Protein AF-A0A956ZXC5-F1 (afdb_monomer)

Nearest PDB structures (foldseek):
  2x1i-assembly1_A  TM=9.689E-01  e=2.157E-04  Thermus brockianus
  1esw-assembly1_A  TM=9.624E-01  e=3.151E-04  Thermus aquaticus
  5jiw-assembly1_A  TM=9.711E-01  e=5.926E-04  Thermus aquaticus
  2oww-assembly1_A  TM=9.751E-01  e=6.724E-04  Thermus thermophilus
  6m6t-assembly8_H  TM=9.619E-01  e=6.964E-03  Streptococcus agalactiae

Secondary structure (DSSP, 8-state):
-HHHHHHHHHHSS-S-----HHHHTT--GGG-S--TT-SSS-S-----GGGS-TTHHHHHHHHHHHTT---SS-PPPBTTB------TT--

Radius of gyration: 16.58 Å; Cα contacts (8 Å, |Δi|>4): 41; chains: 1; bounding box: 31×28×49 Å

Sequence (91 aa):
IAWEFMRLAFSSVADMALVPLQDVLGLGSEARMNTPGEAAGNWSWRFTWQDVPYWIAPQLKDMAEVYGRIVLEKAKDTPYRQSTVGDESQA

Foldseek 3Di:
DLVVVQLVQLQDPDPDRDHDVCSLLPHDPLQAQDDPPDPDDHNPHDDDVVSPDPVSVVVVVVSCVVSVNDDPDDDDDDPVRDDPPPDPPPD

pLDDT: mean 88.26, std 16.5, range [34.72, 98.38]

Solvent-accessible surface area (backbone atoms only — not comparable to full-atom values): 6189 Å² total; per-residue (Å²): 110,51,65,60,54,49,51,52,50,46,65,43,92,61,95,72,73,86,76,61,70,48,43,77,68,63,57,62,78,90,54,51,46,71,58,90,92,58,94,68,89,51,76,70,62,80,87,56,77,88,72,55,60,84,61,52,62,60,54,52,49,53,53,28,53,78,48,68,68,62,75,87,63,83,76,75,69,47,103,90,42,75,79,81,74,69,73,81,87,78,123

Mean predicted aligned error: 7.54 Å

Structure (mmCIF, N/CA/C/O backbone):
data_AF-A0A956ZXC5-F1
#
_entry.id   AF-A0A956ZXC5-F1
#
loop_
_atom_site.group_PDB
_atom_site.id
_atom_site.type_symbol
_atom_site.label_atom_id
_atom_site.label_alt_id
_atom_site.label_comp_id
_atom_site.label_asym_id
_atom_site.label_entity_id
_atom_site.label_seq_id
_atom_site.pdbx_PDB_ins_code
_atom_site.Cartn_x
_atom_site.Cartn_y
_atom_site.Cartn_z
_atom_site.occupancy
_atom_site.B_iso_or_equiv
_atom_site.auth_seq_id
_atom_site.auth_comp_id
_atom_site.auth_asym_id
_atom_site.auth_atom_id
_atom_site.pdbx_PDB_model_num
ATOM 1 N N . ILE A 1 1 ? -6.678 5.893 -9.116 1.00 91.12 1 ILE A N 1
ATOM 2 C CA . ILE A 1 1 ? -7.433 4.616 -9.053 1.00 91.12 1 ILE A CA 1
ATOM 3 C C . ILE A 1 1 ? -6.929 3.682 -7.948 1.00 91.12 1 ILE A C 1
ATOM 5 O O . ILE A 1 1 ? -7.769 3.094 -7.286 1.00 91.12 1 ILE A O 1
ATOM 9 N N . ALA A 1 2 ? -5.613 3.581 -7.696 1.00 96.25 2 ALA A N 1
ATOM 10 C CA . ALA A 1 2 ? -5.039 2.714 -6.654 1.00 96.25 2 ALA A CA 1
ATOM 11 C C . ALA A 1 2 ? -5.748 2.837 -5.288 1.00 96.25 2 ALA A C 1
ATOM 13 O O . ALA A 1 2 ? -6.258 1.850 -4.768 1.00 96.25 2 ALA A O 1
ATOM 14 N N . TRP A 1 3 ? -5.911 4.062 -4.781 1.00 96.62 3 TRP A N 1
ATOM 15 C CA . TRP A 1 3 ? -6.600 4.328 -3.512 1.00 96.62 3 TRP A CA 1
ATOM 16 C C . TRP A 1 3 ? -8.071 3.880 -3.471 1.00 96.62 3 TRP A C 1
ATOM 18 O O . TRP A 1 3 ? -8.552 3.486 -2.413 1.00 96.62 3 TRP A O 1
ATOM 28 N N . GLU A 1 4 ? -8.781 3.865 -4.602 1.00 97.81 4 GLU A N 1
ATOM 29 C CA . GLU A 1 4 ? -10.155 3.345 -4.654 1.00 97.81 4 GLU A CA 1
ATOM 30 C C . GLU A 1 4 ? -10.175 1.816 -4.529 1.00 97.81 4 GLU A C 1
ATOM 32 O O . GLU A 1 4 ? -10.981 1.262 -3.784 1.00 97.81 4 GLU A O 1
ATOM 37 N N . PHE A 1 5 ? -9.234 1.116 -5.172 1.00 97.88 5 PHE A N 1
ATOM 38 C CA . PHE A 1 5 ? -9.084 -0.330 -4.986 1.00 97.88 5 PHE A CA 1
ATOM 39 C C . PHE A 1 5 ? -8.614 -0.692 -3.576 1.00 97.88 5 PHE A C 1
ATOM 41 O O . PHE A 1 5 ? -9.067 -1.692 -3.025 1.00 97.88 5 PHE A O 1
ATOM 48 N N . MET A 1 6 ? -7.775 0.140 -2.955 1.00 97.81 6 MET A N 1
ATOM 49 C CA . MET A 1 6 ? -7.403 -0.018 -1.548 1.00 97.81 6 MET A CA 1
ATOM 50 C C . MET A 1 6 ? -8.622 0.099 -0.631 1.00 97.81 6 MET A C 1
ATOM 52 O O . MET A 1 6 ? -8.803 -0.750 0.238 1.00 97.81 6 MET A O 1
ATOM 56 N N . ARG A 1 7 ? -9.501 1.088 -0.854 1.00 97.50 7 ARG A N 1
ATOM 57 C CA . ARG A 1 7 ? -10.767 1.211 -0.109 1.00 97.50 7 ARG A CA 1
ATOM 58 C C . ARG A 1 7 ? -11.647 -0.028 -0.277 1.00 97.50 7 ARG A C 1
ATOM 60 O O . ARG A 1 7 ? -12.183 -0.510 0.714 1.00 97.50 7 ARG A O 1
ATOM 67 N N . LEU A 1 8 ? -11.755 -0.574 -1.491 1.00 97.75 8 LEU A N 1
ATOM 68 C CA . LEU A 1 8 ? -12.505 -1.812 -1.749 1.00 97.75 8 LEU A CA 1
ATOM 69 C C . LEU A 1 8 ? -11.885 -3.036 -1.056 1.00 97.75 8 LEU A C 1
ATOM 71 O O . LEU A 1 8 ? -12.604 -3.864 -0.502 1.00 97.75 8 LEU A O 1
ATOM 75 N N . ALA A 1 9 ? -10.556 -3.151 -1.049 1.00 97.62 9 ALA A N 1
ATOM 76 C CA . ALA A 1 9 ? -9.871 -4.211 -0.314 1.00 97.62 9 ALA A CA 1
ATOM 77 C C . ALA A 1 9 ? -10.141 -4.086 1.193 1.00 97.62 9 ALA A C 1
ATOM 79 O O . ALA A 1 9 ? -10.466 -5.075 1.855 1.00 97.62 9 ALA A O 1
ATOM 80 N N . PHE A 1 10 ? -10.079 -2.862 1.724 1.00 97.50 10 PHE A N 1
ATOM 81 C CA . PHE A 1 10 ? -10.331 -2.595 3.133 1.00 97.50 10 PHE A CA 1
ATOM 82 C C . PHE A 1 10 ? -11.800 -2.833 3.514 1.00 97.50 10 PHE A C 1
ATOM 84 O O . PHE A 1 10 ? -12.049 -3.372 4.586 1.00 97.50 10 PHE A O 1
ATOM 91 N N . SER A 1 11 ? -12.767 -2.537 2.647 1.00 97.81 11 SER A N 1
ATOM 92 C CA . SER A 1 11 ? -14.192 -2.760 2.931 1.00 97.81 11 SER A CA 1
ATOM 93 C C . SER A 1 11 ? -14.651 -4.217 2.798 1.00 97.81 11 SER A C 1
ATOM 95 O O . SER A 1 11 ? -15.782 -4.541 3.158 1.00 97.81 11 SER A O 1
ATOM 97 N N . SER A 1 12 ? -13.799 -5.101 2.272 1.00 97.75 12 SER A N 1
ATOM 98 C CA . SER A 1 12 ? -14.131 -6.515 2.077 1.00 97.75 12 SER A CA 1
ATOM 99 C C . SER A 1 12 ? -14.278 -7.293 3.393 1.00 97.75 12 SER A C 1
ATOM 101 O O . SER A 1 12 ? -13.773 -6.887 4.438 1.00 97.75 12 SER A O 1
ATOM 103 N N . VAL A 1 13 ? -14.900 -8.475 3.323 1.00 97.06 13 VAL A N 1
ATOM 104 C CA . VAL A 1 13 ? -15.035 -9.415 4.455 1.00 97.06 1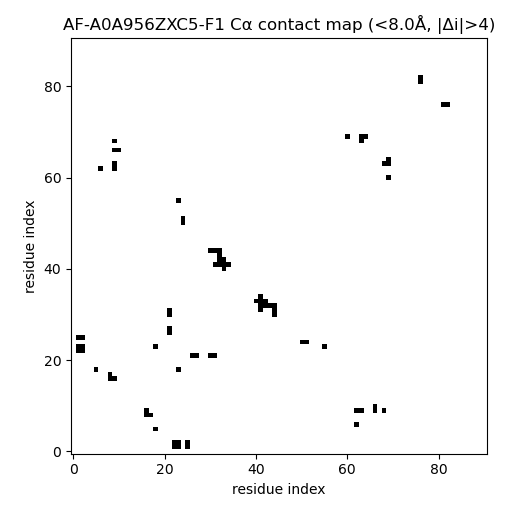3 VAL A CA 1
ATOM 105 C C . VAL A 1 13 ? -13.780 -10.261 4.716 1.00 97.06 13 VAL A C 1
ATOM 107 O O . VAL A 1 13 ? -13.811 -11.150 5.557 1.00 97.06 13 VAL A O 1
ATOM 110 N N . ALA A 1 14 ? -12.684 -10.036 3.983 1.00 96.94 14 ALA A N 1
ATOM 111 C CA . ALA A 1 14 ? -11.449 -10.790 4.175 1.00 96.94 14 ALA A CA 1
ATOM 112 C C . ALA A 1 14 ? -10.789 -10.452 5.522 1.00 96.94 14 ALA A C 1
ATOM 114 O O . ALA A 1 14 ? -10.666 -9.272 5.876 1.00 96.94 14 ALA A O 1
ATOM 115 N N . ASP A 1 15 ? -10.281 -11.479 6.211 1.00 93.56 15 ASP A N 1
ATOM 116 C CA . ASP A 1 15 ? -9.599 -11.344 7.507 1.00 93.56 15 ASP A CA 1
ATOM 117 C C . ASP A 1 15 ? -8.384 -10.405 7.438 1.00 93.56 15 ASP A C 1
ATOM 119 O O . ASP A 1 15 ? -8.090 -9.670 8.381 1.00 93.56 15 ASP A O 1
ATOM 123 N N . MET A 1 16 ? -7.685 -10.384 6.299 1.00 93.62 16 MET A N 1
ATOM 124 C CA . MET A 1 16 ? -6.500 -9.560 6.074 1.00 93.62 16 MET A CA 1
ATOM 125 C C . MET A 1 16 ? -6.593 -8.817 4.739 1.00 93.62 16 MET A C 1
ATOM 127 O O . MET A 1 16 ? -6.873 -9.418 3.704 1.00 93.62 16 MET A O 1
ATOM 131 N N . ALA A 1 17 ? -6.297 -7.516 4.765 1.00 95.69 17 ALA A N 1
ATOM 132 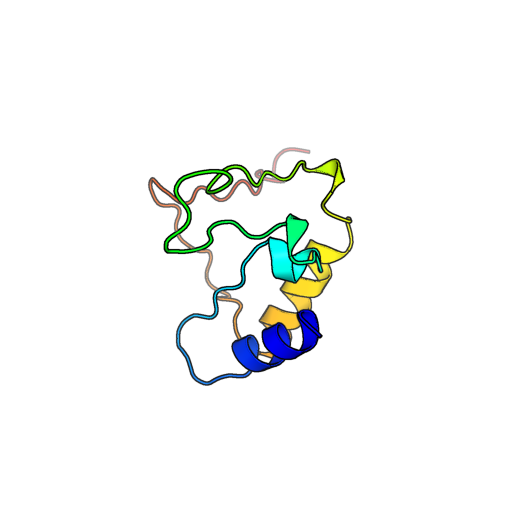C CA . ALA A 1 17 ? -6.109 -6.692 3.576 1.00 95.69 17 ALA A CA 1
ATOM 133 C C . ALA A 1 17 ? -4.632 -6.287 3.477 1.00 95.69 17 ALA A C 1
ATOM 135 O O . ALA A 1 17 ? -4.083 -5.697 4.407 1.00 95.69 17 ALA A O 1
ATOM 136 N N . LEU A 1 18 ? -3.994 -6.617 2.355 1.00 95.69 18 LEU A N 1
ATOM 137 C CA . LEU A 1 18 ? -2.602 -6.281 2.059 1.00 95.69 18 LEU A CA 1
ATOM 138 C C . LEU A 1 18 ? -2.556 -5.393 0.821 1.00 95.69 18 LEU A C 1
ATOM 140 O O . LEU A 1 18 ? -3.241 -5.665 -0.163 1.00 95.69 18 LEU A O 1
ATOM 144 N N . VAL A 1 19 ? -1.737 -4.346 0.874 1.00 97.12 19 VAL A N 1
ATOM 145 C CA . VAL A 1 19 ? -1.575 -3.380 -0.215 1.00 97.12 19 VAL A CA 1
ATOM 146 C C . VAL A 1 19 ? -0.078 -3.178 -0.479 1.00 97.12 19 VAL A C 1
ATOM 148 O O . VAL A 1 19 ? 0.667 -2.937 0.475 1.00 97.12 19 VAL A O 1
ATOM 151 N N . PRO A 1 20 ? 0.386 -3.265 -1.737 1.00 97.69 20 PRO A N 1
ATOM 152 C CA . PRO A 1 20 ? 1.748 -2.900 -2.113 1.00 97.69 20 PRO A CA 1
ATOM 153 C C . PRO A 1 20 ? 2.051 -1.432 -1.799 1.00 97.69 20 PRO A C 1
ATOM 155 O O . PRO A 1 20 ? 1.233 -0.548 -2.046 1.00 97.69 20 PRO A O 1
ATOM 158 N N . LEU A 1 21 ? 3.263 -1.137 -1.327 1.00 98.06 21 LEU A N 1
ATOM 159 C CA . LEU A 1 21 ? 3.671 0.249 -1.071 1.00 98.06 21 LEU A CA 1
ATOM 160 C C . LEU A 1 21 ? 3.619 1.108 -2.351 1.00 98.06 21 LEU A C 1
ATOM 162 O O . LEU A 1 21 ? 3.324 2.294 -2.274 1.00 98.06 21 LEU A O 1
ATOM 166 N N . GLN A 1 22 ? 3.823 0.515 -3.529 1.00 98.12 22 GLN A N 1
ATOM 167 C CA . GLN A 1 22 ? 3.662 1.193 -4.817 1.00 98.12 22 GLN A CA 1
ATOM 168 C C . GLN A 1 22 ? 2.260 1.788 -5.012 1.00 98.12 22 GLN A C 1
ATOM 170 O O . GLN A 1 22 ? 2.146 2.914 -5.491 1.00 98.12 22 GLN A O 1
ATOM 175 N N . ASP A 1 23 ? 1.209 1.064 -4.610 1.00 98.12 23 ASP A N 1
ATOM 176 C CA . ASP A 1 23 ? -0.182 1.522 -4.724 1.00 98.12 23 ASP A CA 1
ATOM 177 C C . ASP A 1 23 ? -0.480 2.639 -3.718 1.00 98.12 23 ASP A C 1
ATOM 179 O O . ASP A 1 23 ? -1.135 3.626 -4.059 1.00 98.12 23 ASP A O 1
ATOM 183 N N . VAL A 1 24 ? 0.067 2.522 -2.502 1.00 97.81 24 VAL A N 1
ATOM 184 C CA . VAL A 1 24 ? -0.009 3.562 -1.463 1.00 97.81 24 VAL A CA 1
ATOM 185 C C . VAL A 1 24 ? 0.621 4.869 -1.958 1.00 97.81 24 VAL A C 1
ATOM 187 O O . VAL A 1 24 ? 0.045 5.944 -1.785 1.00 97.81 24 VAL A O 1
ATOM 190 N N . LEU A 1 25 ? 1.778 4.769 -2.617 1.00 97.38 25 LEU A N 1
ATOM 191 C CA . LEU A 1 25 ? 2.502 5.892 -3.216 1.00 97.38 25 LEU A CA 1
ATOM 192 C C . LEU A 1 25 ? 1.901 6.355 -4.556 1.00 97.38 25 LEU A C 1
ATOM 194 O O . LEU A 1 25 ? 2.293 7.399 -5.071 1.00 97.38 25 LEU A O 1
ATOM 198 N N . GLY A 1 26 ? 0.943 5.612 -5.119 1.00 96.69 26 GLY A N 1
ATOM 199 C CA . GLY A 1 26 ? 0.291 5.939 -6.387 1.00 96.69 26 GLY A CA 1
ATOM 200 C C . GLY A 1 26 ? 1.214 5.864 -7.608 1.00 96.69 26 GLY A C 1
ATOM 201 O O . GLY A 1 26 ? 1.003 6.610 -8.563 1.00 96.69 26 GLY A O 1
ATOM 202 N N . LEU A 1 27 ? 2.232 5.000 -7.571 1.00 97.62 27 LEU A N 1
ATOM 203 C CA . LEU A 1 27 ? 3.232 4.863 -8.633 1.00 97.62 27 LEU A CA 1
ATOM 204 C C . LEU A 1 27 ? 2.701 4.066 -9.834 1.00 97.62 27 LEU A C 1
ATOM 206 O O . LEU A 1 27 ? 1.767 3.269 -9.721 1.00 97.62 27 LEU A O 1
ATOM 210 N N . GLY A 1 28 ? 3.309 4.286 -10.998 1.00 96.94 28 GLY A N 1
ATOM 211 C CA . GLY A 1 28 ? 2.985 3.609 -12.245 1.00 96.94 28 GLY A CA 1
ATOM 212 C C . GLY A 1 28 ? 3.790 2.327 -12.478 1.00 96.94 28 GLY A C 1
ATOM 213 O O . GLY A 1 28 ? 4.303 1.677 -11.564 1.00 96.94 28 GLY A O 1
ATOM 214 N N . SER A 1 29 ? 3.896 1.936 -13.751 1.00 96.81 29 SER A N 1
ATOM 215 C CA . SER A 1 29 ? 4.562 0.685 -14.154 1.00 96.81 29 SER A CA 1
ATOM 216 C C . SER A 1 29 ? 6.074 0.693 -13.911 1.00 96.81 29 SER A C 1
ATOM 218 O O . SER A 1 29 ? 6.670 -0.374 -13.800 1.00 96.81 29 SER A O 1
ATOM 220 N N . GLU A 1 30 ? 6.686 1.867 -13.776 1.00 96.31 30 GLU A N 1
ATOM 221 C CA . GLU A 1 30 ? 8.089 2.045 -13.397 1.00 96.31 30 GLU A CA 1
ATOM 222 C C . GLU A 1 30 ? 8.415 1.481 -12.007 1.00 96.31 30 GLU A C 1
ATOM 224 O O . GLU A 1 30 ? 9.563 1.140 -11.733 1.00 96.31 30 GLU A O 1
ATOM 229 N N . ALA A 1 31 ? 7.408 1.340 -11.140 1.00 97.81 31 ALA A N 1
ATOM 230 C CA . ALA A 1 31 ? 7.560 0.786 -9.801 1.00 97.81 31 ALA A CA 1
ATOM 231 C C . ALA A 1 31 ? 7.254 -0.719 -9.717 1.00 97.81 31 ALA A C 1
ATOM 233 O O . ALA A 1 31 ? 7.252 -1.305 -8.627 1.00 97.81 31 ALA A O 1
ATOM 234 N N . ARG A 1 32 ? 6.978 -1.372 -10.854 1.00 97.81 32 ARG A N 1
ATOM 235 C CA . ARG A 1 32 ? 6.650 -2.798 -10.887 1.00 97.81 32 ARG A CA 1
ATOM 236 C C . ARG A 1 32 ? 7.805 -3.621 -10.314 1.00 97.81 32 ARG A C 1
ATOM 238 O O . ARG A 1 32 ? 8.927 -3.571 -10.803 1.00 97.81 32 ARG A O 1
ATOM 245 N N . MET A 1 33 ? 7.498 -4.438 -9.306 1.00 98.38 33 MET A N 1
ATOM 246 C CA . MET A 1 33 ? 8.503 -5.280 -8.655 1.00 98.38 33 MET A CA 1
ATOM 247 C C . MET A 1 33 ? 8.972 -6.434 -9.551 1.00 98.38 33 MET A C 1
ATOM 249 O O . MET A 1 33 ? 10.147 -6.771 -9.539 1.00 98.38 33 MET A O 1
ATOM 253 N N . ASN A 1 34 ? 8.075 -7.067 -10.308 1.00 98.25 34 ASN A N 1
ATOM 254 C CA . ASN A 1 34 ? 8.410 -8.221 -11.142 1.00 98.25 34 ASN A CA 1
ATOM 255 C C . ASN A 1 34 ? 7.480 -8.325 -12.358 1.00 98.25 34 ASN A C 1
ATOM 257 O O . ASN A 1 34 ? 6.272 -8.116 -12.234 1.00 98.25 34 ASN A O 1
ATOM 261 N N . THR A 1 35 ? 8.036 -8.712 -13.505 1.00 97.88 35 THR A N 1
ATOM 262 C CA . THR A 1 35 ? 7.325 -9.117 -14.721 1.00 97.88 35 THR A CA 1
ATOM 263 C C . THR A 1 35 ? 7.686 -10.577 -15.022 1.00 97.88 35 THR A C 1
ATOM 265 O O . THR A 1 35 ? 8.781 -10.848 -15.517 1.00 97.88 35 THR A O 1
ATOM 268 N N . PRO A 1 36 ? 6.805 -11.545 -14.699 1.00 97.81 36 PRO A N 1
ATOM 269 C CA . PRO A 1 36 ? 7.065 -12.959 -14.958 1.00 97.81 36 PRO A CA 1
ATOM 270 C C . PRO A 1 36 ? 7.383 -13.231 -16.433 1.00 97.81 36 PRO A C 1
ATOM 272 O O . PRO A 1 36 ? 6.681 -12.743 -17.314 1.00 97.81 36 PRO A O 1
ATOM 275 N N . GLY A 1 37 ? 8.418 -14.033 -16.688 1.00 97.44 37 GLY A N 1
ATOM 276 C CA . GLY A 1 37 ? 8.897 -14.346 -18.041 1.00 97.44 37 GLY A CA 1
ATOM 277 C C . GLY A 1 37 ? 10.037 -13.448 -18.526 1.00 97.44 37 GLY A C 1
ATOM 278 O O . GLY A 1 37 ? 10.765 -13.848 -19.430 1.00 97.44 37 GLY A O 1
ATOM 279 N N . GLU A 1 38 ? 10.260 -12.299 -17.886 1.00 96.50 38 GLU A N 1
ATOM 280 C CA . GLU A 1 38 ? 11.399 -11.431 -18.188 1.00 96.50 38 GLU A CA 1
ATOM 281 C C . GLU A 1 38 ? 12.637 -11.855 -17.394 1.00 96.50 38 GLU A C 1
ATOM 283 O O . GLU A 1 38 ? 12.589 -12.044 -16.176 1.00 96.50 38 GLU A O 1
ATOM 288 N N . ALA A 1 39 ? 13.772 -11.992 -18.082 1.00 96.00 39 ALA A N 1
ATOM 289 C CA . ALA A 1 39 ? 15.018 -12.449 -17.465 1.00 96.00 39 ALA A CA 1
ATOM 290 C C . ALA A 1 39 ? 15.754 -11.348 -16.675 1.00 96.00 39 ALA A C 1
ATOM 292 O O . ALA A 1 39 ? 16.603 -11.658 -15.840 1.00 96.00 39 ALA A O 1
ATOM 293 N N . ALA A 1 40 ? 15.455 -10.071 -16.929 1.00 96.19 40 ALA A N 1
ATOM 294 C CA . ALA A 1 40 ? 16.155 -8.928 -16.347 1.00 96.19 40 ALA A CA 1
ATOM 295 C C . ALA A 1 40 ? 15.191 -7.784 -15.993 1.00 96.19 40 ALA A C 1
ATOM 297 O O . ALA A 1 40 ? 14.064 -7.738 -16.475 1.00 96.19 40 ALA A O 1
ATOM 298 N N . GLY A 1 41 ? 15.648 -6.851 -15.148 1.00 94.25 41 GLY A N 1
ATOM 299 C CA . GLY A 1 41 ? 14.873 -5.664 -14.754 1.00 94.25 41 GLY A CA 1
ATOM 300 C C . GLY A 1 41 ? 13.838 -5.892 -13.645 1.00 94.25 41 GLY A C 1
ATOM 301 O O . GLY A 1 41 ? 13.041 -5.003 -13.370 1.00 94.25 41 GLY A O 1
ATOM 302 N N . ASN A 1 42 ? 13.853 -7.062 -13.000 1.00 98.12 42 ASN A N 1
ATOM 303 C CA . ASN A 1 42 ? 12.965 -7.411 -11.890 1.00 98.12 42 ASN A CA 1
ATOM 304 C C . ASN A 1 42 ? 13.652 -7.215 -10.529 1.00 98.12 42 ASN A C 1
ATOM 306 O O . ASN A 1 42 ? 14.878 -7.215 -10.427 1.00 98.12 42 ASN A O 1
ATOM 310 N N . TRP A 1 43 ? 12.848 -7.116 -9.472 1.00 97.38 43 TRP A N 1
ATOM 311 C CA . TRP A 1 43 ? 13.248 -7.086 -8.058 1.00 97.38 43 TRP A CA 1
ATOM 312 C C . TRP A 1 43 ? 14.146 -5.910 -7.657 1.00 97.38 43 TRP A C 1
ATOM 314 O O . TRP A 1 43 ? 14.786 -5.937 -6.608 1.00 97.38 43 TRP A O 1
ATOM 324 N N . SER A 1 44 ? 14.196 -4.867 -8.484 1.00 97.06 44 SER A N 1
ATOM 325 C CA . SER A 1 44 ? 15.067 -3.707 -8.294 1.00 97.06 44 SER A CA 1
ATOM 326 C C . SER A 1 44 ? 14.350 -2.479 -7.743 1.00 97.06 44 SER A C 1
ATOM 328 O O . SER A 1 44 ? 15.017 -1.490 -7.446 1.00 97.06 44 SER A O 1
ATOM 330 N N . TRP A 1 45 ? 13.016 -2.499 -7.628 1.00 98.00 45 TRP A N 1
ATOM 331 C CA . TRP A 1 45 ? 12.276 -1.358 -7.091 1.00 98.00 45 TRP A CA 1
ATOM 332 C C . TRP A 1 45 ? 12.622 -1.130 -5.618 1.00 98.00 45 TRP A C 1
ATOM 334 O O . TRP A 1 45 ? 12.647 -2.061 -4.809 1.00 98.00 45 TRP A O 1
ATOM 344 N N . ARG A 1 46 ? 12.888 0.130 -5.272 1.00 97.69 46 ARG A N 1
ATOM 345 C CA . ARG A 1 46 ? 13.198 0.578 -3.914 1.00 97.69 46 ARG A CA 1
ATOM 346 C C . ARG A 1 46 ? 12.508 1.913 -3.677 1.00 97.69 46 ARG A C 1
ATOM 348 O O . ARG A 1 46 ? 12.340 2.689 -4.612 1.00 97.69 46 ARG A O 1
ATOM 355 N N . PHE A 1 47 ? 12.171 2.175 -2.423 1.00 97.19 47 PHE A N 1
ATOM 356 C CA . PHE A 1 47 ? 11.708 3.481 -1.971 1.00 97.19 47 PHE A CA 1
ATOM 357 C C . PHE A 1 47 ? 12.725 4.080 -0.997 1.00 97.19 47 PHE A C 1
ATOM 359 O O . PHE A 1 47 ? 13.547 3.367 -0.410 1.00 97.19 47 PHE A O 1
ATOM 366 N N . THR A 1 48 ? 12.636 5.387 -0.804 1.00 97.25 48 THR A N 1
ATOM 367 C CA . THR A 1 48 ? 13.286 6.128 0.273 1.00 97.25 48 THR A CA 1
ATOM 368 C C . THR A 1 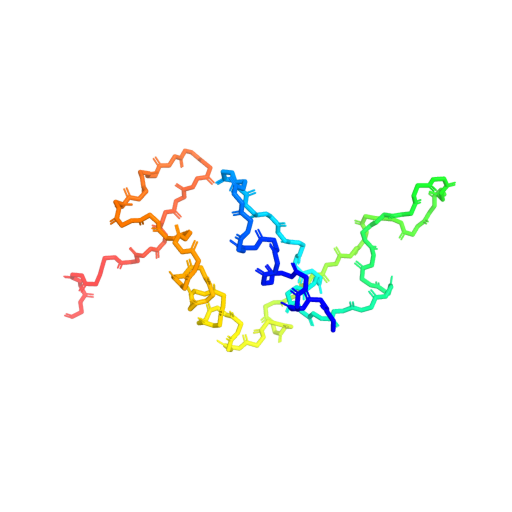48 ? 12.221 6.796 1.140 1.00 97.25 48 THR A C 1
ATOM 370 O O . THR A 1 48 ? 11.097 7.022 0.700 1.00 97.25 48 THR A O 1
ATOM 373 N N . TRP A 1 49 ? 12.535 7.123 2.394 1.00 95.50 49 TRP A N 1
ATOM 374 C CA . TRP A 1 49 ? 11.550 7.754 3.286 1.00 95.50 49 TRP A CA 1
ATOM 375 C C . TRP A 1 49 ? 11.124 9.150 2.824 1.00 95.50 49 TRP A C 1
ATOM 377 O O . TRP A 1 49 ? 10.035 9.600 3.161 1.00 95.50 49 TRP A O 1
ATOM 387 N N . GLN A 1 50 ? 11.948 9.809 2.012 1.00 96.88 50 GLN A N 1
ATOM 388 C CA . GLN A 1 50 ? 11.624 11.069 1.353 1.00 96.88 50 GLN A CA 1
ATOM 389 C C . GLN A 1 50 ? 10.478 10.916 0.342 1.00 96.88 50 GLN A C 1
ATOM 391 O O . GLN A 1 50 ? 9.742 11.875 0.119 1.00 96.88 50 GLN A O 1
ATOM 396 N N . ASP A 1 51 ? 10.294 9.717 -0.220 1.00 96.44 51 ASP A N 1
ATOM 397 C CA . ASP A 1 51 ? 9.210 9.413 -1.158 1.00 96.44 51 ASP A CA 1
ATOM 398 C C . ASP A 1 51 ? 7.863 9.207 -0.453 1.00 96.44 51 ASP A C 1
ATOM 400 O O . ASP A 1 51 ? 6.845 9.095 -1.128 1.00 96.44 51 ASP A O 1
ATOM 404 N N . VAL A 1 52 ? 7.833 9.1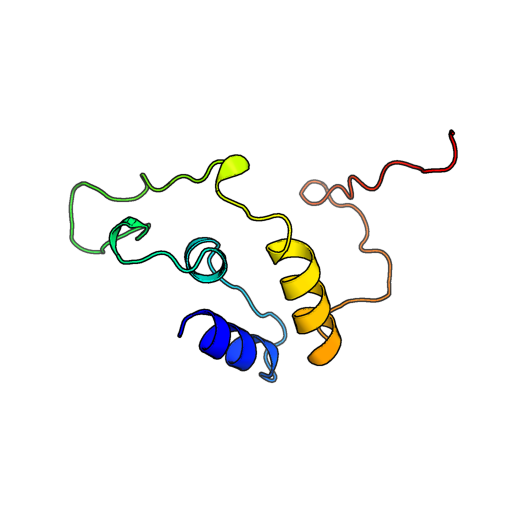33 0.887 1.00 97.50 52 VAL A N 1
ATOM 405 C CA . VAL A 1 52 ? 6.622 8.875 1.678 1.00 97.50 52 VAL A CA 1
ATOM 406 C C . VAL A 1 52 ? 6.091 10.190 2.264 1.00 97.50 52 VAL A C 1
ATOM 408 O O . VAL A 1 52 ? 6.568 10.636 3.310 1.00 97.50 52 VAL A O 1
ATOM 411 N N . PRO A 1 53 ? 5.086 10.828 1.634 1.00 96.25 53 PRO A N 1
ATOM 412 C CA . PRO A 1 53 ? 4.451 12.006 2.194 1.00 96.25 53 PRO A CA 1
ATOM 413 C C . PRO A 1 53 ? 3.929 11.791 3.615 1.00 96.25 53 PRO A C 1
ATOM 415 O O . PRO A 1 53 ? 3.322 10.764 3.926 1.00 96.25 53 PRO A O 1
ATOM 418 N N . TYR A 1 54 ? 4.062 12.824 4.448 1.00 96.12 54 TYR A N 1
ATOM 419 C CA . TYR A 1 54 ? 3.618 12.809 5.846 1.00 96.12 54 TYR A CA 1
ATOM 420 C C . TYR A 1 54 ? 2.132 12.447 6.024 1.00 96.12 54 TYR A C 1
ATOM 422 O O . TYR A 1 54 ? 1.737 11.959 7.079 1.00 96.12 54 TYR A O 1
ATOM 430 N N . TRP A 1 55 ? 1.302 12.679 5.001 1.00 96.56 55 TRP A N 1
ATOM 431 C CA . TRP A 1 55 ? -0.139 12.435 5.042 1.00 96.56 55 TRP A CA 1
ATOM 432 C C . TRP A 1 55 ? -0.528 10.969 4.808 1.00 96.56 55 TRP A C 1
ATOM 434 O O . TRP A 1 55 ? -1.654 10.589 5.115 1.00 96.56 55 TRP A O 1
ATOM 444 N N . ILE A 1 56 ? 0.372 10.121 4.300 1.00 97.12 56 ILE A N 1
ATOM 445 C CA . ILE A 1 56 ? 0.038 8.726 3.973 1.00 97.12 56 ILE A CA 1
ATOM 446 C C . ILE A 1 56 ? -0.321 7.932 5.228 1.00 97.12 56 ILE A C 1
ATOM 448 O O . ILE A 1 56 ? -1.337 7.241 5.253 1.00 97.12 56 ILE A O 1
ATOM 452 N N . ALA A 1 57 ? 0.494 8.037 6.278 1.00 95.38 57 ALA A N 1
ATOM 453 C CA . ALA A 1 57 ? 0.269 7.311 7.523 1.00 95.38 57 ALA A CA 1
ATOM 454 C C . ALA A 1 57 ? -1.087 7.641 8.184 1.00 95.38 57 ALA A C 1
ATOM 456 O O . ALA A 1 57 ? -1.840 6.699 8.446 1.00 95.38 57 ALA A O 1
ATOM 457 N N . PRO A 1 58 ? -1.457 8.921 8.420 1.00 96.50 58 PRO A N 1
ATOM 458 C CA . PRO A 1 58 ? -2.773 9.240 8.972 1.00 96.50 58 PRO A CA 1
ATOM 459 C C . PRO A 1 58 ? -3.908 8.818 8.032 1.00 96.50 58 PRO A C 1
ATOM 461 O O . PRO A 1 58 ? -4.874 8.222 8.491 1.00 96.50 58 PRO A O 1
ATOM 464 N N . GLN A 1 59 ? -3.762 8.992 6.714 1.00 96.69 59 GLN A N 1
ATOM 465 C CA . GLN A 1 59 ? -4.791 8.579 5.756 1.00 96.69 59 GLN A CA 1
ATOM 466 C C . GLN A 1 59 ? -5.040 7.058 5.767 1.00 96.69 59 GLN A C 1
ATOM 468 O O . GLN A 1 59 ? -6.186 6.613 5.662 1.00 96.69 59 GLN A O 1
ATOM 473 N N . LEU A 1 60 ? -3.981 6.248 5.890 1.00 96.44 60 LEU A N 1
ATOM 474 C CA . LEU A 1 60 ? -4.089 4.792 6.019 1.00 96.44 60 LEU A CA 1
ATOM 475 C C . LEU A 1 60 ? -4.708 4.381 7.357 1.00 96.44 60 LEU A C 1
ATOM 477 O O . LEU A 1 60 ? -5.508 3.447 7.384 1.00 96.44 60 LEU A O 1
ATOM 481 N N . LYS A 1 61 ? -4.360 5.077 8.447 1.00 95.50 61 LYS A N 1
ATOM 482 C CA . LYS A 1 61 ? -4.957 4.868 9.771 1.00 95.50 61 LYS A CA 1
ATOM 483 C C . LYS A 1 61 ? -6.459 5.138 9.734 1.00 95.50 61 LYS A C 1
ATOM 485 O O . LYS A 1 61 ? -7.222 4.249 10.094 1.00 95.50 61 LYS A O 1
ATOM 490 N N . ASP A 1 62 ? -6.879 6.289 9.217 1.00 95.88 62 ASP A N 1
ATOM 491 C CA . ASP A 1 62 ? -8.295 6.653 9.111 1.00 95.88 62 ASP A CA 1
ATOM 492 C C . ASP A 1 62 ? -9.069 5.624 8.275 1.00 95.88 62 ASP A C 1
ATOM 494 O O . ASP A 1 62 ? -10.150 5.178 8.653 1.00 95.88 62 ASP A O 1
ATOM 498 N N . MET A 1 63 ? -8.497 5.179 7.150 1.00 96.50 63 MET A N 1
ATOM 499 C CA . MET A 1 63 ? -9.112 4.145 6.314 1.00 96.50 63 MET A CA 1
ATOM 500 C C . MET A 1 63 ? -9.210 2.795 7.039 1.00 96.50 63 MET A C 1
ATOM 502 O O . MET A 1 63 ? -10.229 2.112 6.926 1.00 96.50 63 MET A O 1
ATOM 506 N N . ALA A 1 64 ? -8.179 2.406 7.793 1.00 95.75 64 ALA A N 1
ATOM 507 C CA . ALA A 1 64 ? -8.218 1.205 8.619 1.00 95.75 64 ALA A CA 1
ATOM 508 C C . ALA A 1 64 ? -9.293 1.306 9.711 1.00 95.75 64 ALA A C 1
ATOM 510 O O . ALA A 1 64 ? -9.994 0.329 9.953 1.00 95.75 64 ALA A O 1
ATOM 511 N N . GLU A 1 65 ? -9.467 2.471 10.336 1.00 95.25 65 GLU A N 1
ATOM 512 C CA . GLU A 1 65 ? -10.497 2.708 11.354 1.00 95.25 65 GLU A CA 1
ATOM 513 C C . GLU A 1 65 ? -11.908 2.626 10.767 1.00 95.25 65 GLU A C 1
ATOM 515 O O . GLU A 1 65 ? -12.737 1.880 11.288 1.00 95.25 65 GLU A O 1
ATOM 520 N N . VAL A 1 66 ? -12.165 3.314 9.648 1.00 96.69 66 VAL A N 1
ATOM 521 C CA . VAL A 1 66 ? -13.479 3.323 8.974 1.00 96.69 66 VAL A CA 1
ATOM 522 C C . VAL A 1 66 ? -13.959 1.913 8.628 1.00 96.69 66 VAL A C 1
ATOM 524 O O . VAL A 1 66 ? -15.149 1.627 8.743 1.00 96.69 66 VAL A O 1
ATOM 527 N N . TYR A 1 67 ? -13.049 1.024 8.225 1.00 96.69 67 TYR A N 1
ATOM 528 C CA . TYR A 1 67 ? -13.385 -0.348 7.838 1.00 96.69 67 TYR A CA 1
ATOM 529 C C . TYR A 1 67 ? -13.100 -1.393 8.927 1.00 96.69 67 TYR A C 1
ATOM 531 O O . TYR A 1 67 ? -13.067 -2.586 8.635 1.00 96.69 67 TYR A O 1
ATOM 539 N N . GLY A 1 68 ? -12.895 -0.975 10.182 1.00 94.38 68 GLY A N 1
ATOM 540 C CA . GLY A 1 68 ? -12.766 -1.896 11.316 1.00 94.38 68 GLY A CA 1
ATOM 541 C C . GLY A 1 68 ? -11.507 -2.773 11.291 1.00 94.38 68 GLY A C 1
ATOM 542 O O . GLY A 1 68 ? -11.517 -3.883 11.812 1.00 94.38 68 GLY A O 1
ATOM 543 N N . ARG A 1 69 ? -10.416 -2.291 10.685 1.00 92.44 69 ARG A N 1
ATOM 544 C CA . ARG A 1 69 ? -9.126 -2.996 10.548 1.00 92.44 69 ARG A CA 1
ATOM 545 C C . ARG A 1 69 ? -8.061 -2.559 11.555 1.00 92.44 69 ARG A C 1
ATOM 547 O O . ARG A 1 69 ? -6.893 -2.910 11.398 1.00 92.44 69 ARG A O 1
ATOM 554 N N . ILE A 1 70 ? -8.445 -1.817 12.595 1.00 89.00 70 ILE A N 1
ATOM 555 C CA . ILE A 1 70 ? -7.584 -1.544 13.751 1.00 89.00 70 ILE A CA 1
ATOM 556 C C . ILE A 1 70 ? -7.970 -2.471 14.901 1.00 89.00 70 ILE A C 1
ATOM 558 O O . ILE A 1 70 ? -9.110 -2.486 15.358 1.00 89.00 70 ILE A O 1
ATOM 562 N N . VAL A 1 71 ? -6.987 -3.226 15.391 1.00 73.12 71 VAL A N 1
ATOM 563 C CA . VAL A 1 71 ? -7.113 -4.003 16.626 1.00 73.12 71 VAL A CA 1
ATOM 564 C C . VAL A 1 71 ? -6.841 -3.063 17.800 1.00 73.12 71 VAL A C 1
ATOM 566 O O . VAL A 1 71 ? -5.770 -2.465 17.874 1.00 73.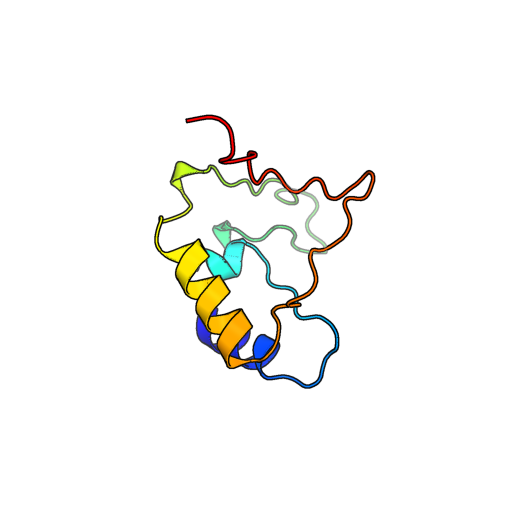12 71 VAL A O 1
ATOM 569 N N . LEU A 1 72 ? -7.816 -2.919 18.702 1.00 60.56 72 LEU A N 1
ATOM 570 C CA . LEU A 1 72 ? -7.703 -2.064 19.893 1.00 60.56 72 LEU A CA 1
ATOM 571 C C . LEU A 1 72 ? -6.820 -2.679 20.990 1.00 60.56 72 LEU A C 1
ATOM 573 O O . LEU A 1 72 ? -6.315 -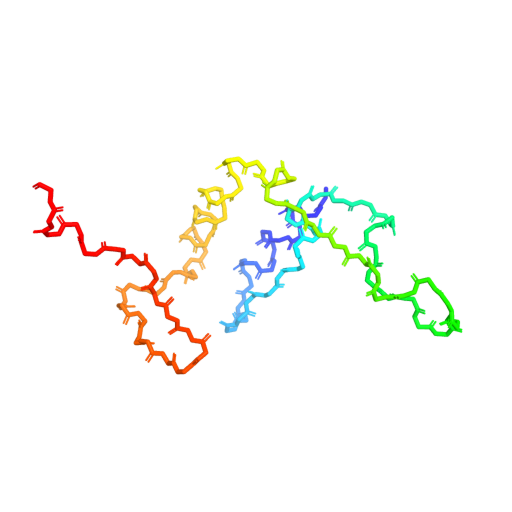1.962 21.852 1.00 60.56 72 LEU A O 1
ATOM 577 N N . GLU A 1 73 ? -6.597 -3.995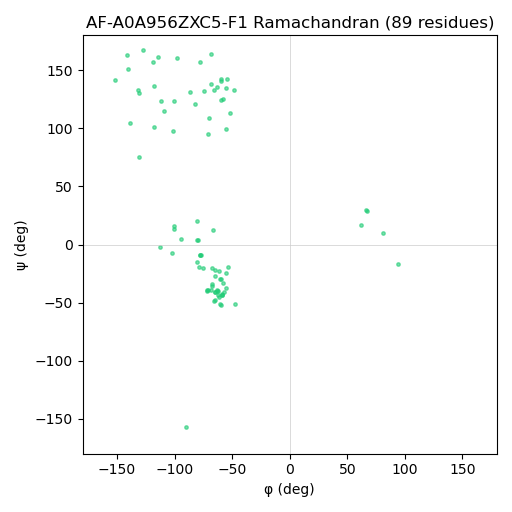 20.965 1.00 64.69 73 GLU A N 1
ATOM 578 C CA . GLU A 1 73 ? -5.610 -4.623 21.840 1.00 64.69 73 GLU A CA 1
ATOM 579 C C . GLU A 1 73 ? -4.193 -4.326 21.350 1.00 64.69 73 GLU A C 1
ATOM 581 O O . GLU A 1 73 ? -3.873 -4.508 20.171 1.00 64.69 73 GLU A O 1
ATOM 586 N N . LYS A 1 74 ? -3.316 -3.908 22.275 1.00 59.72 74 LYS A N 1
ATOM 587 C CA . LYS A 1 74 ? -1.883 -3.778 22.002 1.00 59.72 74 LYS A CA 1
ATOM 588 C C . LYS A 1 74 ? -1.384 -5.093 21.418 1.00 59.72 74 LYS A C 1
ATOM 590 O O . LYS A 1 74 ? -1.353 -6.118 22.101 1.00 59.72 74 LYS A O 1
ATOM 595 N N . ALA A 1 75 ? -0.988 -5.056 20.152 1.00 63.72 75 ALA A N 1
ATOM 596 C CA . ALA A 1 75 ? -0.355 -6.199 19.536 1.00 63.72 75 ALA A CA 1
ATOM 597 C C . ALA A 1 75 ? 0.892 -6.562 20.340 1.00 63.72 75 ALA A C 1
ATOM 599 O O . ALA A 1 75 ? 1.751 -5.714 20.573 1.00 63.72 75 ALA A O 1
ATOM 600 N N . LYS A 1 76 ? 0.969 -7.818 20.778 1.00 68.81 76 LYS A N 1
ATOM 601 C CA . LYS A 1 76 ? 2.142 -8.321 21.487 1.00 68.81 76 LYS A CA 1
ATOM 602 C C . LYS A 1 76 ? 3.341 -8.260 20.552 1.00 68.81 76 LYS A C 1
ATOM 604 O O . LYS A 1 76 ? 3.236 -8.655 19.386 1.00 68.81 76 LYS A O 1
ATOM 609 N N . ASP A 1 77 ? 4.464 -7.788 21.075 1.00 78.19 77 ASP A N 1
ATOM 610 C CA . ASP A 1 77 ? 5.718 -7.866 20.347 1.00 78.19 77 ASP A CA 1
ATOM 611 C C . ASP A 1 77 ? 6.054 -9.334 20.058 1.00 78.19 77 ASP A C 1
ATOM 613 O O . ASP A 1 77 ? 5.805 -10.242 20.855 1.00 78.19 77 ASP A O 1
ATOM 617 N N . THR A 1 78 ? 6.611 -9.562 1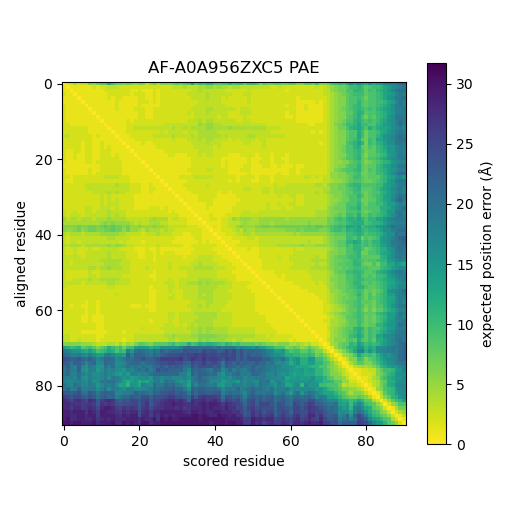8.878 1.00 78.12 78 THR A N 1
ATOM 618 C CA . THR A 1 78 ? 7.121 -10.858 18.430 1.00 78.12 78 THR A CA 1
ATOM 619 C C . THR A 1 78 ? 8.556 -10.658 17.945 1.00 78.12 78 THR A C 1
ATOM 621 O O . THR A 1 78 ? 8.950 -9.519 17.681 1.00 78.12 78 THR A O 1
ATOM 624 N N . PRO A 1 79 ? 9.344 -11.724 17.723 1.00 78.19 79 PRO A N 1
ATOM 625 C CA . PRO A 1 79 ? 10.669 -11.590 17.112 1.00 78.19 79 PRO A CA 1
ATOM 626 C C . PRO A 1 79 ? 10.680 -10.828 15.770 1.00 78.19 79 PRO A C 1
ATOM 628 O O . PRO A 1 79 ? 11.725 -10.327 15.371 1.00 78.19 79 PRO A O 1
ATOM 631 N N . TYR A 1 80 ? 9.528 -10.715 15.093 1.00 73.38 80 TYR A N 1
ATOM 632 C CA . TYR A 1 80 ? 9.359 -10.053 13.793 1.00 73.38 80 TYR A CA 1
ATOM 633 C C . TYR A 1 80 ? 8.517 -8.763 13.849 1.00 73.38 80 TYR A C 1
ATOM 635 O O . TYR A 1 80 ? 8.332 -8.107 12.826 1.00 73.38 80 TYR A O 1
ATOM 643 N N . ARG A 1 81 ? 7.988 -8.393 15.024 1.00 65.94 81 ARG A N 1
ATOM 644 C CA . ARG A 1 81 ? 7.195 -7.175 15.253 1.00 65.94 81 ARG A CA 1
ATOM 645 C C . ARG A 1 81 ? 7.625 -6.570 16.579 1.00 65.94 81 ARG A C 1
ATOM 647 O O . ARG A 1 81 ? 7.234 -7.075 17.622 1.00 65.94 81 ARG A O 1
ATOM 654 N N . GLN A 1 82 ? 8.400 -5.497 16.520 1.00 68.69 82 GLN A N 1
ATOM 655 C CA . GLN A 1 82 ? 8.747 -4.689 17.685 1.00 68.69 82 GLN A CA 1
ATOM 656 C C . GLN A 1 82 ? 8.013 -3.360 17.557 1.00 68.69 82 GLN A C 1
ATOM 658 O O . GLN A 1 82 ? 8.230 -2.617 16.598 1.00 68.69 82 GLN A O 1
ATOM 663 N N . SER A 1 83 ? 7.089 -3.084 18.470 1.00 65.38 83 SER A N 1
ATOM 664 C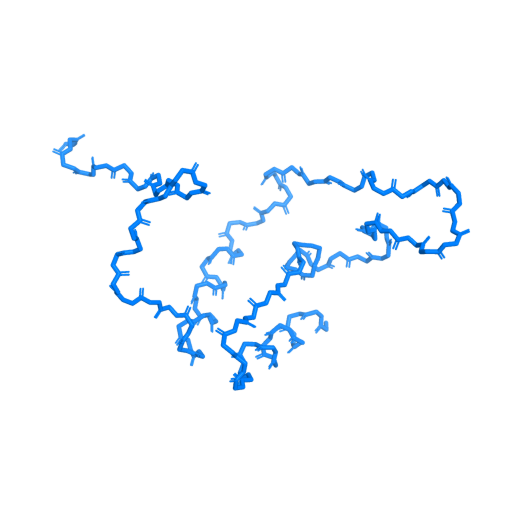 CA . SER A 1 83 ? 6.433 -1.785 18.535 1.00 65.38 83 SER A CA 1
ATOM 665 C C . SER A 1 83 ? 7.445 -0.737 19.008 1.00 65.38 83 SER A C 1
ATOM 667 O O . SER A 1 83 ? 7.871 -0.718 20.153 1.00 65.38 83 SER A O 1
ATOM 669 N N . THR A 1 84 ? 7.860 0.152 18.105 1.00 58.69 84 THR A N 1
ATOM 670 C CA . THR A 1 84 ? 8.808 1.243 18.393 1.00 58.69 84 THR A CA 1
ATOM 671 C C . THR A 1 84 ? 8.142 2.445 19.060 1.00 58.69 84 THR A C 1
ATOM 673 O O . THR A 1 84 ? 8.669 3.554 18.969 1.00 58.69 84 THR A O 1
ATOM 676 N N . VAL A 1 85 ? 6.964 2.275 19.672 1.00 56.38 85 VAL A N 1
ATOM 677 C CA . VAL A 1 85 ? 6.338 3.366 20.423 1.00 56.38 85 VAL A CA 1
ATOM 678 C C . VAL A 1 85 ? 7.192 3.546 21.666 1.00 56.38 85 VAL A C 1
ATOM 680 O O . VAL A 1 85 ? 7.072 2.787 22.625 1.00 56.38 85 VAL A O 1
ATOM 683 N N . GLY A 1 86 ? 8.126 4.494 21.571 1.00 46.22 86 GLY A N 1
ATOM 684 C CA . GLY A 1 86 ? 8.941 4.937 22.681 1.00 46.22 86 GLY A CA 1
ATOM 685 C C . GLY A 1 86 ? 8.033 5.204 23.866 1.00 46.22 86 GLY A C 1
ATOM 686 O O . GLY A 1 86 ? 6.967 5.802 23.735 1.00 46.22 86 GLY A O 1
ATOM 687 N N . ASP A 1 87 ? 8.449 4.680 25.003 1.00 42.78 87 ASP A N 1
ATOM 688 C CA . ASP A 1 87 ? 7.864 4.970 26.289 1.00 42.78 87 ASP A CA 1
ATOM 689 C C . ASP A 1 87 ? 7.902 6.496 26.498 1.00 42.78 87 ASP A C 1
ATOM 691 O O . ASP A 1 87 ? 8.941 7.060 26.834 1.00 42.78 87 ASP A O 1
ATOM 695 N N . GLU A 1 88 ? 6.786 7.192 26.256 1.00 50.06 88 GLU A N 1
ATOM 696 C CA . GLU A 1 88 ? 6.626 8.622 26.574 1.00 50.06 88 GLU A CA 1
ATOM 697 C C . GLU A 1 88 ? 6.630 8.875 28.099 1.00 50.06 88 GLU A C 1
ATOM 699 O O . GLU A 1 88 ? 6.299 9.966 28.551 1.00 50.06 88 GLU A O 1
ATOM 704 N N . SER A 1 89 ? 7.017 7.893 28.923 1.00 45.09 89 SER A N 1
ATOM 705 C CA . SER A 1 89 ? 7.200 8.071 30.365 1.00 45.09 89 SER A CA 1
ATOM 706 C C . SER A 1 89 ? 8.534 8.715 30.763 1.00 45.09 89 SER A C 1
ATOM 708 O O . SER A 1 89 ? 8.778 8.880 31.958 1.00 45.09 89 SER A O 1
ATOM 710 N N . GLN A 1 90 ? 9.379 9.131 29.809 1.00 37.81 90 GLN A N 1
ATOM 711 C CA . GLN A 1 90 ? 10.570 9.945 30.091 1.00 37.81 90 GLN A CA 1
ATOM 712 C C . GLN A 1 90 ? 10.681 11.174 29.176 1.00 37.81 90 GLN A C 1
ATOM 714 O O . GLN A 1 90 ? 11.513 11.221 28.269 1.00 37.81 90 GLN A O 1
ATOM 719 N N . ALA A 1 91 ? 9.854 12.183 29.454 1.00 34.72 91 ALA A N 1
ATOM 720 C CA . ALA A 1 91 ? 10.087 13.586 29.110 1.00 34.72 91 ALA A CA 1
ATOM 721 C C . ALA A 1 91 ? 9.675 14.476 30.291 1.00 34.72 91 ALA A C 1
ATOM 723 O O . ALA A 1 91 ? 8.634 14.169 30.917 1.00 34.72 91 ALA A O 1
#